Protein AF-A0AAE9D2A1-F1 (afdb_monomer)

Radius of gyration: 19.12 Å; Cα contacts (8 Å, |Δi|>4): 127; chains: 1; bounding box: 45×20×58 Å

Nearest PDB structures (foldseek):
  8ss4-assembly1_C  TM=5.314E-01  e=1.740E-01  Rattus norvegicus
  6egc-assembly1_A  TM=7.027E-01  e=6.838E+00  synthetic construct
  8r5s-assembly1_B  TM=4.468E-01  e=9.811E+00  unidentified
  7x8v-assembly5_E  TM=2.555E-01  e=3.978E+00  Oryza sativa Japonica Group

Organism: Caenorhabditis briggsae (NCBI:txid6238)

Secondary structure (DSSP, 8-state):
-HHHHHHHHHHHHHHHHHHHHHHHH-S-SEEEEETTEEEEE-SSSPPTTS-HHHHHHHHHHHHHHHHHHHHHHHHHHHHHHHHHH-S-HHHHHHHHHHHHHHHHHHHHHHHHHHHHHHHHHHHHTTT--EE---

Mean predicted aligned error: 8.21 Å

Structure (mmCIF, N/CA/C/O backbone):
data_AF-A0AAE9D2A1-F1
#
_entry.id   AF-A0AAE9D2A1-F1
#
loop_
_atom_site.group_PDB
_atom_site.id
_atom_site.type_symbol
_atom_site.label_atom_id
_atom_site.label_alt_id
_atom_site.label_comp_id
_atom_site.label_asym_id
_atom_site.label_entity_id
_atom_site.label_seq_id
_atom_site.pdbx_PDB_ins_code
_atom_site.Cartn_x
_atom_site.Cartn_y
_atom_site.Cartn_z
_atom_site.occupancy
_atom_site.B_iso_or_equiv
_atom_site.auth_seq_id
_atom_site.auth_comp_id
_atom_site.auth_asym_id
_atom_site.auth_atom_id
_atom_site.pdbx_PDB_model_num
ATOM 1 N N . MET A 1 1 ? -24.632 7.097 15.443 1.00 51.12 1 MET A N 1
ATOM 2 C CA . MET A 1 1 ? -24.011 7.791 14.283 1.00 51.12 1 MET A CA 1
ATOM 3 C C . MET A 1 1 ? -22.537 7.409 14.079 1.00 51.12 1 MET A C 1
ATOM 5 O O . MET A 1 1 ? -22.104 7.279 12.941 1.00 51.12 1 MET A O 1
ATOM 9 N N . THR A 1 2 ? -21.776 7.166 15.152 1.00 62.47 2 THR A N 1
ATOM 10 C CA . THR A 1 2 ? -20.327 6.874 15.133 1.00 62.47 2 THR A CA 1
ATOM 11 C C . THR A 1 2 ? -19.947 5.543 14.466 1.00 62.47 2 THR A C 1
ATOM 13 O O . THR A 1 2 ? -18.956 5.495 13.744 1.00 62.47 2 THR A O 1
ATOM 16 N N . HIS A 1 3 ? -20.775 4.498 14.591 1.00 70.12 3 HIS A N 1
ATOM 17 C CA . HIS A 1 3 ? -20.522 3.185 13.969 1.00 70.12 3 HIS A CA 1
ATOM 18 C C . HIS A 1 3 ? -20.449 3.230 12.434 1.00 70.12 3 HIS A C 1
ATOM 20 O O . HIS A 1 3 ? -19.609 2.558 11.844 1.00 70.12 3 HIS A O 1
ATOM 26 N N . ARG A 1 4 ? -21.257 4.079 11.777 1.00 80.56 4 ARG A N 1
ATOM 27 C CA . ARG A 1 4 ? -21.240 4.218 10.307 1.00 80.56 4 ARG A CA 1
ATOM 28 C C . ARG A 1 4 ? -19.911 4.783 9.798 1.00 80.56 4 ARG A C 1
ATOM 30 O O . ARG A 1 4 ? -19.440 4.373 8.746 1.00 80.56 4 ARG A O 1
ATOM 37 N N . LYS A 1 5 ? -19.286 5.690 10.560 1.00 83.69 5 LYS A N 1
ATOM 38 C CA . LYS A 1 5 ? -17.995 6.300 10.200 1.00 83.69 5 LYS A CA 1
ATOM 39 C C . LYS A 1 5 ? -16.846 5.295 10.303 1.00 83.69 5 LYS A C 1
ATOM 41 O O . LYS A 1 5 ? -16.016 5.231 9.406 1.00 83.69 5 LYS A O 1
ATOM 46 N N . VAL A 1 6 ? -16.824 4.485 11.364 1.00 84.19 6 VAL A N 1
ATOM 47 C CA . VAL A 1 6 ? -15.801 3.437 11.546 1.00 84.19 6 VAL A CA 1
ATOM 48 C C . VAL A 1 6 ? -15.966 2.319 10.512 1.00 84.19 6 VAL A C 1
ATOM 50 O O . VAL A 1 6 ? -14.976 1.796 10.002 1.00 84.19 6 VAL A O 1
ATOM 53 N N . TYR A 1 7 ? -17.208 1.992 10.149 1.00 86.25 7 TYR A N 1
ATOM 54 C CA . TYR A 1 7 ? -17.491 1.050 9.070 1.00 86.25 7 TYR A CA 1
ATOM 55 C C . TYR A 1 7 ? -17.021 1.580 7.706 1.00 86.25 7 TYR A C 1
ATOM 57 O O . TYR A 1 7 ? -16.303 0.882 6.997 1.00 86.25 7 TYR A O 1
ATOM 65 N N . GLY A 1 8 ? -17.324 2.844 7.382 1.00 89.06 8 GLY A N 1
ATOM 66 C CA . GLY A 1 8 ? -16.832 3.490 6.160 1.00 89.06 8 GLY A CA 1
ATOM 67 C C . GLY A 1 8 ? -15.302 3.531 6.074 1.00 89.06 8 GLY A C 1
ATOM 68 O O . GLY A 1 8 ? -14.739 3.253 5.020 1.00 89.06 8 GLY A O 1
ATOM 69 N N . LEU A 1 9 ? -14.619 3.789 7.194 1.00 90.38 9 LEU A N 1
ATOM 70 C CA . LEU A 1 9 ? -13.156 3.736 7.266 1.00 90.38 9 LEU A CA 1
ATOM 71 C C . LEU A 1 9 ? -12.611 2.322 6.998 1.00 90.38 9 LEU A C 1
ATOM 73 O O . LEU A 1 9 ? -11.589 2.181 6.337 1.00 90.38 9 LEU A O 1
ATOM 77 N N . GLY A 1 10 ? -13.315 1.280 7.447 1.00 90.88 10 GLY A N 1
ATOM 78 C CA . GLY A 1 10 ? -12.962 -0.108 7.141 1.00 90.88 10 GLY A CA 1
ATOM 79 C C . GLY A 1 10 ? -13.048 -0.441 5.664 1.00 90.88 10 GLY A C 1
ATOM 80 O O . GLY A 1 10 ? -12.118 -1.027 5.121 1.00 90.88 10 GLY A O 1
ATOM 81 N N . ILE A 1 11 ? -14.133 -0.022 5.006 1.00 93.25 11 ILE A N 1
ATOM 82 C CA . ILE A 1 11 ? -14.291 -0.194 3.555 1.00 93.25 11 ILE A CA 1
ATOM 83 C C . ILE A 1 11 ? -13.158 0.518 2.815 1.00 93.25 11 ILE A C 1
ATOM 85 O O . ILE A 1 11 ? -12.560 -0.063 1.914 1.00 93.25 11 ILE A O 1
ATOM 89 N N . LEU A 1 12 ? -12.823 1.747 3.219 1.00 93.06 12 LEU A N 1
ATOM 90 C CA . LEU A 1 12 ? -11.744 2.506 2.594 1.00 93.06 12 LEU A CA 1
ATOM 91 C C . LEU A 1 12 ? -10.389 1.796 2.741 1.00 93.06 12 LEU A C 1
ATOM 93 O O . LEU A 1 12 ? -9.656 1.682 1.765 1.00 93.06 12 LEU A O 1
ATOM 97 N N . ILE A 1 13 ? -10.077 1.278 3.935 1.00 93.06 13 ILE A N 1
ATOM 98 C CA . ILE A 1 13 ? -8.851 0.503 4.174 1.00 93.06 13 ILE A CA 1
ATOM 99 C C . ILE A 1 13 ? -8.854 -0.780 3.344 1.00 93.06 13 ILE A C 1
ATOM 101 O O . ILE A 1 13 ? -7.827 -1.112 2.762 1.00 93.06 13 ILE A O 1
ATOM 105 N N . ALA A 1 14 ? -9.982 -1.486 3.247 1.00 92.88 14 ALA A N 1
ATOM 106 C CA . ALA A 1 14 ? -10.087 -2.702 2.446 1.00 92.88 14 ALA A CA 1
ATOM 107 C C . ALA A 1 14 ? -9.838 -2.422 0.955 1.00 92.88 14 ALA A C 1
ATOM 109 O O . ALA A 1 14 ? -9.009 -3.090 0.343 1.00 92.88 14 ALA A O 1
ATOM 110 N N . LEU A 1 15 ? -10.484 -1.394 0.394 1.00 95.06 15 LEU A N 1
ATOM 111 C CA . LEU A 1 15 ? -10.281 -0.977 -0.996 1.00 95.06 15 LEU A CA 1
ATOM 112 C C . LEU A 1 15 ? -8.838 -0.535 -1.253 1.00 95.06 15 LEU A C 1
ATOM 114 O O . LEU A 1 15 ? -8.229 -0.984 -2.220 1.00 95.06 15 LEU A O 1
ATOM 118 N N . ALA A 1 16 ? -8.269 0.287 -0.367 1.00 93.50 16 ALA A N 1
ATOM 119 C CA . ALA A 1 16 ? -6.877 0.716 -0.465 1.00 93.50 16 ALA A CA 1
ATOM 120 C C . ALA A 1 16 ? -5.907 -0.469 -0.372 1.00 93.50 16 ALA A C 1
ATOM 122 O O . ALA A 1 16 ? -4.913 -0.511 -1.090 1.00 93.50 16 ALA A O 1
ATOM 123 N N . SER A 1 17 ? -6.215 -1.456 0.471 1.00 93.19 17 SER A N 1
ATOM 124 C CA . SER A 1 17 ? -5.402 -2.662 0.606 1.00 93.19 17 SER A CA 1
ATOM 125 C C . SER A 1 17 ? -5.433 -3.481 -0.674 1.00 93.19 17 SER A C 1
ATOM 127 O O . SER A 1 17 ? -4.375 -3.819 -1.188 1.00 93.19 17 SER A O 1
ATOM 129 N N . ILE A 1 18 ? -6.622 -3.750 -1.224 1.00 94.94 18 ILE A N 1
ATOM 130 C CA . ILE A 1 18 ? -6.772 -4.471 -2.496 1.00 94.94 18 ILE A CA 1
ATOM 131 C C . ILE A 1 18 ? -6.014 -3.740 -3.606 1.00 94.94 18 ILE A C 1
ATOM 133 O O . ILE A 1 18 ? -5.232 -4.369 -4.310 1.00 94.94 18 ILE A O 1
ATOM 137 N N . ALA A 1 19 ? -6.182 -2.421 -3.719 1.00 93.50 19 ALA A N 1
ATOM 138 C CA . ALA A 1 19 ? -5.467 -1.616 -4.702 1.00 93.50 19 ALA A CA 1
ATOM 139 C C . ALA A 1 19 ? -3.942 -1.694 -4.517 1.00 93.50 19 ALA A C 1
ATOM 141 O O . ALA A 1 19 ? -3.226 -1.846 -5.501 1.00 93.50 19 ALA A O 1
ATOM 142 N N . ASN A 1 20 ? -3.440 -1.659 -3.277 1.00 93.38 20 ASN A N 1
ATOM 143 C CA . ASN A 1 20 ? -2.010 -1.796 -3.004 1.00 93.38 20 ASN A CA 1
ATOM 144 C C . ASN A 1 20 ? -1.493 -3.207 -3.329 1.00 93.38 20 ASN A C 1
ATOM 146 O O . ASN A 1 20 ? -0.439 -3.338 -3.936 1.00 93.38 20 ASN A O 1
ATOM 150 N N . PHE A 1 21 ? -2.233 -4.264 -2.983 1.00 91.75 21 PHE A N 1
ATOM 151 C CA . PHE A 1 21 ? -1.867 -5.643 -3.327 1.00 91.75 21 PHE A CA 1
ATOM 152 C C . PHE A 1 21 ? -1.834 -5.855 -4.841 1.00 91.75 21 PHE A C 1
ATOM 154 O O . PHE A 1 21 ? -0.834 -6.338 -5.365 1.00 91.75 21 PHE A O 1
ATOM 161 N N . VAL A 1 22 ? -2.898 -5.462 -5.544 1.00 92.25 22 VAL A N 1
ATOM 162 C CA . VAL A 1 22 ? -2.962 -5.556 -7.007 1.00 92.25 22 VAL A CA 1
ATOM 163 C C . VAL A 1 22 ? -1.855 -4.717 -7.634 1.00 92.25 22 VAL A C 1
ATOM 165 O O . VAL A 1 22 ? -1.168 -5.208 -8.517 1.00 92.25 22 VAL A O 1
ATOM 168 N N . GLY A 1 23 ? -1.628 -3.498 -7.139 1.00 88.50 23 GLY A N 1
ATOM 169 C CA . GLY A 1 23 ? -0.562 -2.622 -7.612 1.00 88.50 23 GLY A CA 1
ATOM 170 C C . GLY A 1 23 ? 0.821 -3.247 -7.448 1.00 88.50 23 GLY A C 1
ATOM 171 O O . GLY A 1 23 ? 1.555 -3.344 -8.418 1.00 88.50 23 GLY A O 1
ATOM 172 N N . VAL A 1 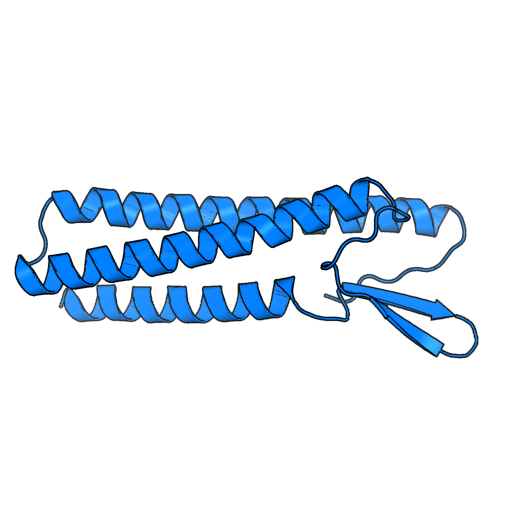24 ? 1.180 -3.726 -6.255 1.00 90.31 24 VAL A N 1
ATOM 173 C CA . VAL A 1 24 ? 2.517 -4.285 -5.978 1.00 90.31 24 VAL A CA 1
ATOM 174 C C . VAL A 1 24 ? 2.764 -5.593 -6.733 1.00 90.31 24 VAL A C 1
ATOM 176 O O . VAL A 1 24 ? 3.855 -5.792 -7.260 1.00 90.31 24 VAL A O 1
ATOM 179 N N . PHE A 1 25 ? 1.767 -6.476 -6.798 1.00 88.81 25 PHE A N 1
ATOM 180 C CA . PHE A 1 25 ? 1.912 -7.806 -7.397 1.00 88.81 25 PHE A CA 1
ATOM 181 C C . PHE A 1 25 ? 1.480 -7.874 -8.865 1.00 88.81 25 PHE A C 1
ATOM 183 O O . PHE A 1 25 ? 1.422 -8.967 -9.429 1.00 88.81 25 PHE A O 1
ATOM 190 N N . THR A 1 26 ? 1.184 -6.737 -9.505 1.00 87.94 26 THR A N 1
ATOM 191 C CA . THR A 1 26 ? 0.852 -6.741 -10.931 1.00 87.94 26 THR A CA 1
ATOM 192 C C . THR A 1 26 ? 2.071 -7.193 -11.751 1.00 87.94 26 THR A C 1
ATOM 194 O O . THR A 1 26 ? 3.184 -6.714 -11.518 1.00 87.94 26 THR A O 1
ATOM 197 N N . PRO A 1 27 ? 1.905 -8.107 -12.722 1.00 80.50 27 PRO A N 1
ATOM 198 C CA . PRO A 1 27 ? 3.025 -8.655 -13.488 1.00 80.50 27 PRO A CA 1
ATOM 199 C C . PRO A 1 27 ? 3.518 -7.734 -14.616 1.00 80.50 27 PRO A C 1
ATOM 201 O O . PRO A 1 27 ? 4.513 -8.052 -15.251 1.00 80.50 27 PRO A O 1
ATOM 204 N N . CYS A 1 28 ? 2.839 -6.616 -14.887 1.00 81.56 28 CYS A N 1
ATOM 205 C CA . CYS A 1 28 ? 3.158 -5.691 -15.982 1.00 81.56 28 CYS A CA 1
ATOM 206 C C . CYS A 1 28 ? 3.525 -4.290 -15.461 1.00 81.56 28 CYS A C 1
ATOM 208 O O . CYS A 1 28 ? 2.960 -3.299 -15.909 1.00 81.56 28 CYS A O 1
ATOM 210 N N . TRP A 1 29 ? 4.461 -4.191 -14.512 1.00 79.88 29 TRP A N 1
ATOM 211 C CA . TRP A 1 29 ? 5.052 -2.890 -14.144 1.00 79.88 29 TRP A CA 1
ATOM 212 C C . TRP A 1 29 ? 5.935 -2.330 -15.257 1.00 79.88 29 TRP A C 1
ATOM 214 O O . TRP A 1 29 ? 6.034 -1.121 -15.458 1.00 79.88 29 TRP A O 1
ATOM 224 N N . LEU A 1 30 ? 6.609 -3.242 -15.946 1.00 75.75 30 LEU A N 1
ATOM 225 C CA . LEU A 1 30 ? 7.596 -2.980 -16.971 1.00 75.75 30 LEU A CA 1
ATOM 226 C C . LEU A 1 30 ? 7.108 -3.648 -18.244 1.00 75.75 30 LEU A C 1
ATOM 228 O O . LEU A 1 30 ? 6.843 -4.849 -18.232 1.00 75.75 30 LEU A O 1
ATOM 232 N N . SER A 1 31 ? 6.983 -2.877 -19.319 1.00 71.75 31 SER A N 1
ATOM 233 C CA . SER A 1 31 ? 6.645 -3.404 -20.638 1.00 71.75 31 SER A CA 1
ATOM 234 C C . SER A 1 31 ? 7.738 -3.019 -21.623 1.00 71.75 31 SER A C 1
ATOM 236 O O . SER A 1 31 ? 8.019 -1.835 -21.802 1.00 71.75 31 SER A O 1
ATOM 238 N N . GLY A 1 32 ? 8.366 -4.025 -22.226 1.00 65.06 32 GLY A N 1
ATOM 239 C CA . GLY A 1 32 ? 9.331 -3.850 -23.306 1.00 65.06 32 GLY A CA 1
ATOM 240 C C . GLY A 1 32 ? 8.806 -4.474 -24.593 1.00 65.06 32 GLY A C 1
ATOM 241 O O . GLY A 1 32 ? 8.210 -5.555 -24.572 1.00 65.06 32 GLY A O 1
ATOM 242 N N . THR A 1 33 ? 9.033 -3.804 -25.719 1.00 58.00 33 THR A N 1
ATOM 243 C CA . THR A 1 33 ? 8.801 -4.373 -27.048 1.00 58.00 33 THR A CA 1
ATOM 244 C C . THR A 1 33 ? 10.126 -4.858 -27.615 1.00 58.00 33 THR A C 1
ATOM 246 O O . THR A 1 33 ? 10.947 -4.058 -28.055 1.00 58.00 33 THR A O 1
ATOM 249 N N . THR A 1 34 ? 10.333 -6.173 -27.636 1.00 55.47 34 THR A N 1
ATOM 250 C CA . THR A 1 34 ? 11.368 -6.779 -28.487 1.00 55.47 34 THR A CA 1
ATOM 251 C C . THR A 1 34 ? 10.683 -7.252 -29.769 1.00 55.47 34 THR A C 1
ATOM 253 O O . THR A 1 34 ? 9.514 -7.626 -29.709 1.00 55.47 34 THR A O 1
ATOM 256 N N . GLU A 1 35 ? 11.373 -7.257 -30.918 1.00 51.12 35 GLU A N 1
ATOM 257 C CA . GLU A 1 35 ? 10.813 -7.390 -32.285 1.00 51.12 35 GLU A CA 1
ATOM 258 C C . GLU A 1 35 ? 9.778 -8.515 -32.537 1.00 51.12 35 GLU A C 1
ATOM 260 O O . GLU A 1 35 ? 9.153 -8.531 -33.598 1.00 51.12 35 GLU A O 1
ATOM 265 N N . ARG A 1 36 ? 9.560 -9.462 -31.609 1.00 43.50 36 ARG A N 1
ATOM 266 C CA . ARG A 1 36 ? 8.522 -10.505 -31.718 1.00 43.50 36 ARG A CA 1
ATOM 267 C C . ARG A 1 36 ? 7.730 -10.839 -30.441 1.00 43.50 36 ARG A C 1
ATOM 269 O O . ARG A 1 36 ? 6.842 -11.681 -30.538 1.00 43.50 36 ARG A O 1
ATOM 276 N N . LEU A 1 37 ? 7.987 -10.215 -29.284 1.00 52.69 37 LEU A N 1
ATOM 277 C CA . LEU A 1 37 ? 7.235 -10.465 -28.039 1.00 52.69 37 LEU A CA 1
ATOM 278 C C . LEU A 1 37 ? 7.164 -9.219 -27.140 1.00 52.69 37 LEU A C 1
ATOM 280 O O . LEU A 1 37 ? 8.162 -8.531 -26.929 1.00 52.69 37 LEU A O 1
ATOM 284 N N . GLN A 1 38 ? 5.974 -8.976 -26.582 1.00 60.81 38 GLN A N 1
ATOM 285 C CA . GLN A 1 38 ? 5.760 -8.025 -25.494 1.00 60.81 38 GLN A CA 1
ATOM 286 C C . GLN A 1 38 ? 6.108 -8.722 -24.178 1.00 60.81 38 GLN A C 1
ATOM 288 O O . GLN A 1 38 ? 5.378 -9.607 -23.726 1.00 60.81 38 GLN A O 1
ATOM 293 N N . GLU A 1 39 ? 7.239 -8.352 -23.585 1.00 71.06 39 GLU A N 1
ATOM 294 C CA . GLU A 1 39 ? 7.660 -8.891 -22.295 1.00 71.06 39 GLU A CA 1
ATOM 295 C C . GLU A 1 39 ? 7.136 -7.980 -21.181 1.00 71.06 39 GLU A C 1
ATOM 297 O O . GLU A 1 39 ? 7.470 -6.795 -21.116 1.00 71.06 39 GLU A O 1
ATOM 302 N N . CYS A 1 40 ? 6.272 -8.541 -20.329 1.00 75.62 40 CYS A N 1
ATOM 303 C CA . CYS A 1 40 ? 5.832 -7.913 -19.089 1.00 75.62 40 CYS A CA 1
ATOM 304 C C . CYS A 1 40 ? 6.673 -8.438 -17.926 1.00 75.62 40 CYS A C 1
ATOM 306 O O . CYS A 1 40 ? 6.743 -9.652 -17.719 1.00 75.62 40 CYS A O 1
ATOM 308 N N . ALA A 1 41 ? 7.239 -7.528 -17.137 1.00 78.06 41 ALA A N 1
ATOM 309 C CA . ALA A 1 41 ? 7.878 -7.866 -15.874 1.00 78.06 41 ALA A CA 1
ATOM 310 C C . ALA A 1 41 ? 7.223 -7.126 -14.701 1.00 78.06 41 ALA A C 1
ATOM 312 O O . ALA A 1 41 ? 6.900 -5.933 -14.769 1.00 78.06 41 ALA A O 1
ATOM 313 N N . GLY A 1 42 ? 7.007 -7.865 -13.612 1.00 80.62 42 GLY A N 1
ATOM 314 C CA . GLY A 1 42 ? 6.544 -7.320 -12.343 1.00 80.62 42 GLY A CA 1
ATOM 315 C C . GLY A 1 42 ? 7.699 -6.677 -11.583 1.00 80.62 42 GLY A C 1
ATOM 316 O O . GLY A 1 42 ? 8.862 -6.986 -11.821 1.00 80.62 42 GLY A O 1
ATOM 317 N N . ILE A 1 43 ? 7.383 -5.798 -10.633 1.00 80.81 43 ILE A N 1
ATOM 318 C CA . ILE A 1 43 ? 8.404 -5.155 -9.793 1.00 80.81 43 ILE A CA 1
ATOM 319 C C . ILE A 1 43 ? 8.924 -6.080 -8.674 1.00 80.81 43 ILE A C 1
ATOM 321 O O . ILE A 1 43 ? 9.995 -5.854 -8.114 1.00 80.81 43 ILE A O 1
ATOM 325 N N . VAL A 1 44 ? 8.173 -7.133 -8.335 1.00 73.62 44 VAL A N 1
ATOM 326 C CA . VAL A 1 44 ? 8.517 -8.169 -7.347 1.00 73.62 44 VAL A CA 1
ATOM 327 C C . VAL A 1 44 ? 8.264 -9.544 -7.990 1.00 73.62 44 VAL A C 1
ATOM 329 O O . VAL A 1 44 ? 7.193 -9.719 -8.575 1.00 73.62 44 VAL A O 1
ATOM 332 N N . PRO A 1 45 ? 9.166 -10.541 -7.852 1.00 63.72 45 PRO A N 1
ATOM 333 C CA . PRO A 1 45 ? 10.428 -10.528 -7.105 1.00 63.72 45 PRO A CA 1
ATOM 334 C C . PRO A 1 45 ? 11.588 -9.886 -7.878 1.00 63.72 45 PRO A C 1
ATOM 336 O O . PRO A 1 45 ? 11.738 -10.096 -9.074 1.00 63.72 45 PRO A O 1
ATOM 339 N N . TYR A 1 46 ? 12.433 -9.144 -7.160 1.00 63.78 46 TYR A N 1
ATOM 340 C CA . TYR A 1 46 ? 13.665 -8.566 -7.697 1.00 63.78 46 TYR A CA 1
ATOM 341 C C . TYR A 1 46 ? 14.759 -9.631 -7.860 1.00 63.78 46 TYR A C 1
ATOM 343 O O . TYR A 1 46 ? 15.051 -10.367 -6.909 1.00 63.78 46 TYR A O 1
ATOM 351 N N . TYR A 1 47 ? 15.422 -9.655 -9.017 1.00 69.94 47 TYR A N 1
ATOM 352 C CA . TYR A 1 47 ? 16.604 -10.484 -9.257 1.00 69.94 47 TYR A CA 1
ATOM 353 C C . TYR A 1 47 ? 17.892 -9.670 -9.081 1.00 69.94 47 TYR A C 1
ATOM 355 O O . TYR A 1 47 ? 18.008 -8.541 -9.545 1.00 69.94 47 TYR A O 1
ATOM 363 N N . SER A 1 48 ? 18.913 -10.249 -8.442 1.00 64.50 48 SER A N 1
ATOM 364 C CA . SER A 1 48 ? 20.186 -9.567 -8.134 1.00 64.50 48 SER A CA 1
ATOM 365 C C . SER A 1 48 ? 20.973 -9.076 -9.357 1.00 64.50 48 SER A C 1
ATOM 367 O O . SER A 1 48 ? 21.897 -8.280 -9.204 1.00 64.50 48 SER A O 1
ATOM 369 N N . THR A 1 49 ? 20.609 -9.531 -10.556 1.00 68.69 49 THR A N 1
ATOM 370 C CA . THR A 1 49 ? 21.179 -9.123 -11.846 1.00 68.69 49 THR A CA 1
ATOM 371 C C . THR A 1 49 ? 20.599 -7.814 -12.391 1.00 68.69 49 THR A C 1
ATOM 373 O O . THR A 1 49 ? 21.113 -7.283 -13.375 1.00 68.69 49 THR A O 1
ATOM 376 N N . GLU A 1 50 ? 19.530 -7.292 -11.789 1.00 70.31 50 GLU A N 1
ATOM 377 C CA . GLU A 1 50 ? 18.863 -6.064 -12.219 1.00 70.31 50 GLU A CA 1
ATOM 378 C C . GLU A 1 50 ? 19.558 -4.788 -11.709 1.00 70.31 50 GLU A C 1
ATOM 380 O O . GLU A 1 50 ? 20.528 -4.805 -10.948 1.00 70.31 50 GLU A O 1
ATOM 385 N N . LYS A 1 51 ? 19.086 -3.628 -12.178 1.00 80.88 51 LYS A N 1
ATOM 386 C CA . LYS A 1 51 ? 19.660 -2.328 -11.817 1.00 80.88 51 LYS A CA 1
ATOM 387 C C . LYS A 1 51 ? 19.280 -1.943 -10.384 1.00 80.88 51 LYS A C 1
ATOM 389 O O . LYS A 1 51 ? 18.137 -2.096 -9.968 1.00 80.88 51 LYS A O 1
ATOM 394 N N . ALA A 1 52 ? 20.206 -1.301 -9.671 1.00 84.69 52 ALA A N 1
ATOM 395 C CA . ALA A 1 52 ? 19.999 -0.892 -8.279 1.00 84.69 52 ALA A CA 1
ATOM 396 C C . ALA A 1 52 ? 18.758 0.000 -8.054 1.00 84.69 52 ALA A C 1
ATOM 398 O O . ALA A 1 52 ? 18.120 -0.089 -7.011 1.00 84.69 52 ALA A O 1
ATOM 399 N N . TRP A 1 53 ? 18.384 0.846 -9.020 1.00 81.81 53 TRP A N 1
ATOM 400 C CA . TRP A 1 53 ? 17.192 1.696 -8.903 1.00 81.81 53 TRP A CA 1
ATOM 401 C C . TRP A 1 53 ? 15.881 0.897 -8.980 1.00 81.81 53 TRP A C 1
ATOM 403 O O . TRP A 1 53 ? 14.944 1.231 -8.258 1.00 81.81 53 TRP A O 1
ATOM 413 N N . LEU A 1 54 ? 15.833 -0.190 -9.765 1.00 83.88 54 LEU A N 1
ATOM 414 C CA . LEU A 1 54 ? 14.709 -1.135 -9.763 1.00 83.88 54 LEU A CA 1
ATOM 415 C C . LEU A 1 54 ? 14.601 -1.838 -8.409 1.00 83.88 54 LEU A C 1
ATOM 417 O O . LEU A 1 54 ? 13.502 -1.952 -7.870 1.00 83.88 54 LEU A O 1
ATOM 421 N N . ALA A 1 55 ? 15.741 -2.215 -7.819 1.00 86.44 55 ALA A N 1
ATOM 422 C CA . ALA A 1 55 ? 15.794 -2.817 -6.487 1.00 86.44 55 ALA A CA 1
ATOM 423 C C . ALA A 1 55 ? 15.166 -1.902 -5.431 1.00 86.44 55 ALA A C 1
ATOM 425 O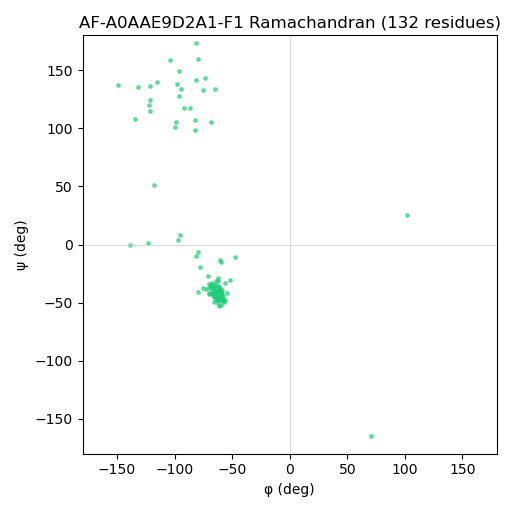 O . ALA A 1 55 ? 14.308 -2.323 -4.660 1.00 86.44 55 ALA A O 1
ATOM 426 N N . ILE A 1 56 ? 15.562 -0.625 -5.427 1.00 89.00 56 ILE A N 1
ATOM 427 C CA . ILE A 1 56 ? 15.063 0.365 -4.469 1.00 89.00 56 ILE A CA 1
ATOM 428 C C . ILE A 1 56 ? 13.555 0.568 -4.648 1.00 89.00 56 ILE A C 1
ATOM 430 O O . ILE A 1 56 ? 12.822 0.544 -3.660 1.00 89.00 56 ILE A O 1
ATOM 434 N N . SER A 1 57 ? 13.073 0.719 -5.886 1.00 89.50 57 SER A N 1
ATOM 435 C CA . SER A 1 57 ? 11.635 0.844 -6.152 1.00 89.50 57 SER A CA 1
ATOM 436 C C . SER A 1 57 ? 10.858 -0.408 -5.728 1.00 89.50 57 SER A C 1
ATOM 438 O O . SER A 1 57 ? 9.807 -0.284 -5.101 1.00 89.50 57 SER A O 1
ATOM 440 N N . SER A 1 58 ? 11.397 -1.604 -5.983 1.00 88.81 58 SER A N 1
ATOM 441 C CA . SER A 1 58 ? 10.824 -2.881 -5.543 1.00 88.81 58 SER A CA 1
ATOM 442 C C . SER A 1 58 ? 10.720 -2.967 -4.020 1.00 88.81 58 SER A C 1
ATOM 444 O O . SER A 1 58 ? 9.660 -3.287 -3.483 1.00 88.81 58 SER A O 1
ATOM 446 N N . TRP A 1 59 ? 11.779 -2.593 -3.296 1.00 90.88 59 TRP A N 1
ATOM 447 C CA . TRP A 1 59 ? 11.778 -2.592 -1.832 1.00 90.88 59 TRP A CA 1
ATOM 448 C C . TRP A 1 59 ? 10.779 -1.593 -1.255 1.00 90.88 59 TRP A C 1
ATOM 450 O O . TRP A 1 59 ? 10.053 -1.933 -0.322 1.00 90.88 59 TRP A O 1
ATOM 460 N N . LEU A 1 60 ? 10.702 -0.382 -1.818 1.00 91.75 60 LEU A N 1
ATOM 461 C CA . LEU A 1 60 ? 9.728 0.625 -1.394 1.00 91.75 60 LEU A CA 1
ATOM 462 C C . LEU A 1 60 ? 8.294 0.107 -1.551 1.00 91.75 60 LEU A C 1
ATOM 464 O O . LEU A 1 60 ? 7.520 0.199 -0.599 1.00 91.75 60 LEU A O 1
ATOM 468 N N . MET A 1 61 ? 7.971 -0.493 -2.701 1.00 91.25 61 MET A N 1
ATOM 469 C CA . MET A 1 61 ? 6.661 -1.096 -2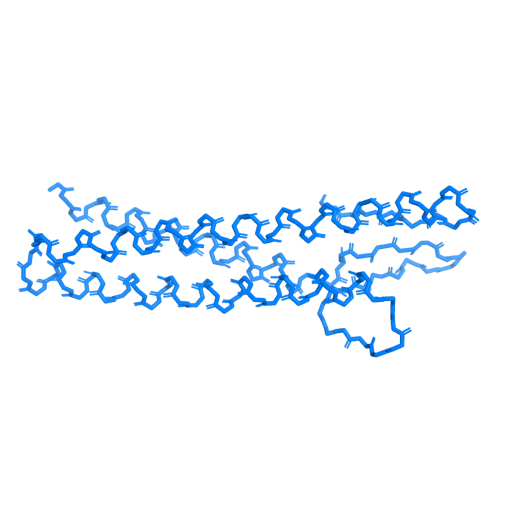.973 1.00 91.25 61 MET A CA 1
ATOM 470 C C . MET A 1 61 ? 6.382 -2.313 -2.081 1.00 91.25 61 MET A C 1
ATOM 472 O O . MET A 1 61 ? 5.272 -2.481 -1.590 1.00 91.25 61 MET A O 1
ATOM 476 N N . PHE A 1 62 ? 7.379 -3.146 -1.784 1.00 91.31 62 PHE A N 1
ATOM 477 C CA . PHE A 1 62 ? 7.189 -4.283 -0.883 1.00 91.31 62 PHE A CA 1
ATOM 478 C C . PHE A 1 62 ? 6.927 -3.840 0.566 1.00 91.31 62 PHE A C 1
ATOM 480 O O . PHE A 1 62 ? 6.067 -4.395 1.254 1.00 91.31 62 PHE A O 1
ATOM 487 N N . ILE A 1 63 ? 7.607 -2.789 1.034 1.00 93.00 63 ILE A N 1
ATOM 488 C CA . ILE A 1 63 ? 7.385 -2.227 2.372 1.00 93.00 63 ILE A CA 1
ATOM 489 C C . ILE A 1 63 ? 5.965 -1.642 2.502 1.00 93.00 63 ILE A C 1
ATOM 491 O O . ILE A 1 63 ? 5.370 -1.738 3.582 1.00 93.00 63 ILE A O 1
ATOM 495 N N . THR A 1 64 ? 5.363 -1.109 1.428 1.00 94.19 64 THR A N 1
ATOM 496 C CA . THR A 1 64 ? 3.966 -0.639 1.495 1.00 94.19 64 THR A CA 1
ATOM 497 C C . THR A 1 64 ? 2.990 -1.772 1.804 1.00 94.19 64 THR A C 1
ATOM 499 O O . THR A 1 64 ? 2.003 -1.543 2.508 1.00 94.19 64 THR A O 1
ATOM 502 N N . VAL A 1 65 ? 3.268 -3.008 1.368 1.00 93.81 65 VAL A N 1
ATOM 503 C CA . VAL A 1 65 ? 2.466 -4.193 1.722 1.00 93.81 65 VAL A CA 1
ATOM 504 C C . VAL A 1 65 ? 2.525 -4.450 3.228 1.00 93.81 65 VAL A C 1
ATOM 506 O O . VAL A 1 65 ? 1.484 -4.625 3.864 1.00 93.81 65 VAL A O 1
ATOM 509 N N . ALA A 1 66 ? 3.716 -4.395 3.830 1.00 94.19 66 ALA A N 1
ATOM 510 C CA . ALA A 1 66 ? 3.883 -4.572 5.273 1.00 94.19 66 ALA A CA 1
ATOM 511 C C . ALA A 1 66 ? 3.139 -3.490 6.080 1.00 94.19 66 ALA A C 1
ATOM 513 O O . ALA A 1 66 ? 2.441 -3.789 7.058 1.00 94.19 66 ALA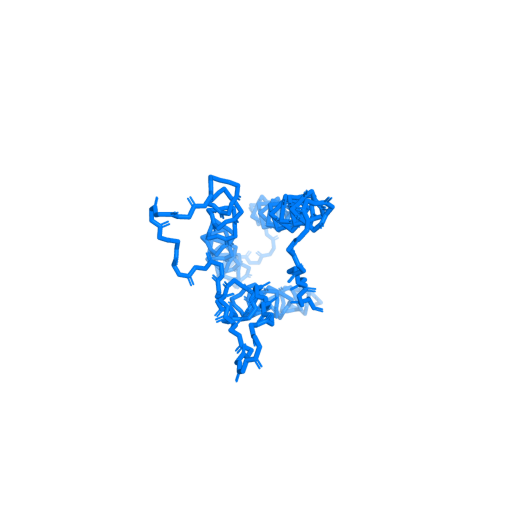 A O 1
ATOM 514 N N . PHE A 1 67 ? 3.216 -2.231 5.642 1.00 94.38 67 PHE A N 1
ATOM 515 C CA . PHE A 1 67 ? 2.459 -1.141 6.257 1.00 94.38 67 PHE A CA 1
ATOM 516 C C . PHE A 1 67 ? 0.947 -1.291 6.070 1.00 94.38 67 PHE A C 1
ATOM 518 O O . PHE A 1 67 ? 0.191 -1.033 7.007 1.00 94.38 67 PHE A O 1
ATOM 525 N N . THR A 1 68 ? 0.498 -1.778 4.914 1.00 94.00 68 THR A N 1
ATOM 526 C CA . THR A 1 68 ? -0.919 -2.063 4.645 1.00 94.00 68 THR A CA 1
ATOM 527 C C . THR A 1 68 ? -1.456 -3.122 5.608 1.00 94.00 68 THR A C 1
ATOM 529 O O . THR A 1 68 ? -2.486 -2.908 6.247 1.00 94.00 68 THR A O 1
ATOM 532 N N . LEU A 1 69 ? -0.724 -4.223 5.806 1.00 94.06 69 LEU A N 1
ATOM 533 C CA . LEU A 1 69 ? -1.077 -5.251 6.793 1.00 94.06 69 LEU A CA 1
ATOM 534 C C . LEU A 1 69 ? -1.128 -4.680 8.215 1.00 94.06 69 LEU A C 1
ATOM 536 O O . LEU A 1 69 ? -2.057 -4.968 8.972 1.00 94.06 69 LEU A O 1
ATOM 540 N N . THR A 1 70 ? -0.176 -3.811 8.560 1.00 94.12 70 THR A N 1
ATOM 541 C CA . THR A 1 70 ? -0.152 -3.124 9.858 1.00 94.12 70 THR A CA 1
ATOM 542 C C . THR A 1 70 ? -1.379 -2.222 10.043 1.00 94.12 70 THR A C 1
ATOM 544 O O . THR A 1 70 ? -1.983 -2.219 11.118 1.00 94.12 70 THR A O 1
ATOM 547 N N . ALA A 1 71 ? -1.803 -1.495 9.002 1.00 92.50 71 ALA A N 1
ATOM 548 C CA . ALA A 1 71 ? -3.006 -0.662 9.028 1.00 92.50 71 ALA A CA 1
ATOM 549 C C . ALA A 1 71 ? -4.287 -1.495 9.208 1.00 92.50 71 ALA A C 1
ATOM 551 O O . ALA A 1 71 ? -5.151 -1.116 10.002 1.00 92.50 71 ALA A O 1
ATOM 552 N N . ILE A 1 72 ? -4.388 -2.648 8.534 1.00 93.88 72 ILE A N 1
ATOM 553 C CA . ILE A 1 72 ? -5.495 -3.602 8.709 1.00 93.88 72 ILE A CA 1
ATOM 554 C C . ILE A 1 72 ? -5.540 -4.102 10.160 1.00 93.88 72 ILE A C 1
ATOM 556 O O . ILE A 1 72 ? -6.598 -4.090 10.793 1.00 93.88 72 ILE A O 1
ATOM 560 N N . PHE A 1 73 ? -4.394 -4.488 10.725 1.00 93.50 73 PHE A N 1
ATOM 561 C CA . PHE A 1 73 ? -4.321 -4.971 12.106 1.00 93.50 73 PHE A CA 1
ATOM 562 C C . PHE A 1 73 ? -4.722 -3.885 13.114 1.00 93.50 73 PHE A C 1
ATOM 564 O O . PHE A 1 73 ? -5.538 -4.118 14.010 1.00 93.50 73 PHE A O 1
ATOM 571 N N . ALA A 1 74 ? -4.210 -2.664 12.929 1.00 91.12 74 A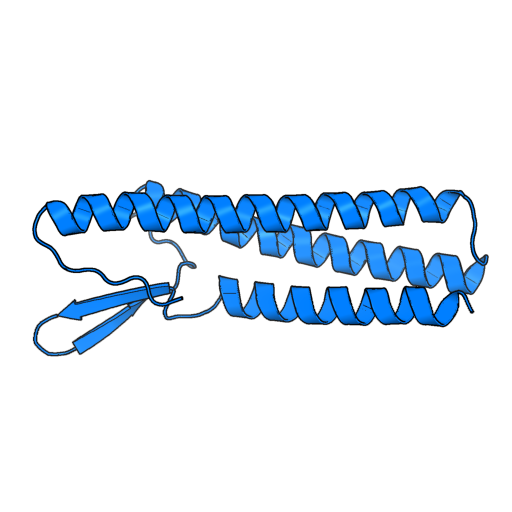LA A N 1
ATOM 572 C CA . ALA A 1 74 ? -4.581 -1.507 13.736 1.00 91.12 74 ALA A CA 1
ATOM 573 C C . ALA A 1 74 ? -6.087 -1.206 13.645 1.00 91.12 74 ALA A C 1
ATOM 575 O O . ALA A 1 74 ? -6.712 -0.884 14.657 1.00 91.12 74 ALA A O 1
ATOM 576 N N . TYR A 1 75 ? -6.692 -1.361 12.463 1.00 91.38 75 TYR A N 1
ATOM 577 C CA . TYR A 1 75 ? -8.130 -1.193 12.276 1.00 91.38 75 TYR A CA 1
ATOM 578 C C . TYR A 1 75 ? -8.954 -2.205 13.081 1.00 91.38 75 TYR A C 1
ATOM 580 O O . TYR A 1 75 ? -9.899 -1.806 13.766 1.00 91.38 75 TYR A O 1
ATOM 588 N N . PHE A 1 76 ? -8.583 -3.490 13.071 1.00 90.44 76 PHE A N 1
ATOM 589 C CA . PHE A 1 76 ? -9.274 -4.504 13.875 1.00 90.44 76 PHE A CA 1
ATOM 590 C C . PHE A 1 76 ? -9.180 -4.216 15.378 1.00 90.44 76 PHE A C 1
ATOM 592 O O . PHE A 1 76 ? -10.180 -4.339 16.087 1.00 90.44 76 PHE A O 1
ATOM 599 N N . ILE A 1 77 ? -8.023 -3.748 15.860 1.00 90.00 77 ILE A N 1
ATOM 600 C CA . ILE A 1 77 ? -7.854 -3.324 17.260 1.00 90.00 77 ILE A CA 1
ATOM 601 C C . ILE A 1 77 ? -8.801 -2.164 17.596 1.00 90.00 77 ILE A C 1
ATOM 603 O O . ILE A 1 77 ? -9.440 -2.169 18.651 1.00 90.00 77 ILE A O 1
ATOM 607 N N . VAL A 1 78 ? -8.913 -1.170 16.709 1.00 88.31 78 VAL A N 1
ATOM 608 C CA . VAL A 1 78 ? -9.836 -0.039 16.887 1.00 88.31 78 VAL A CA 1
ATOM 609 C C . VAL A 1 78 ? -11.280 -0.512 16.918 1.00 88.31 78 VAL A C 1
ATOM 611 O O . VAL A 1 78 ? -12.017 -0.114 17.817 1.00 88.31 78 VAL A O 1
ATOM 614 N N . GLN A 1 79 ? -11.681 -1.373 15.984 1.00 87.06 79 GLN A N 1
ATOM 615 C CA . GLN A 1 79 ? -13.034 -1.918 15.942 1.00 87.06 79 GLN A CA 1
ATOM 616 C C . GLN A 1 79 ? -13.381 -2.677 17.224 1.00 87.06 79 GLN A C 1
ATOM 618 O O . GLN A 1 79 ? -14.407 -2.393 17.839 1.00 87.06 79 GLN A O 1
ATOM 623 N N . ALA A 1 80 ? -12.498 -3.567 17.686 1.00 86.31 80 ALA A N 1
ATOM 624 C CA . ALA A 1 80 ? -12.697 -4.306 18.930 1.00 86.31 80 ALA A CA 1
ATOM 625 C C . ALA A 1 80 ? -12.845 -3.368 20.142 1.00 86.31 80 ALA A C 1
ATOM 627 O O . ALA A 1 80 ? -13.755 -3.537 20.954 1.00 86.31 80 ALA A O 1
ATOM 628 N N . ARG A 1 81 ? -12.004 -2.327 20.241 1.00 84.38 81 ARG A N 1
ATOM 629 C CA . ARG A 1 81 ? -12.082 -1.332 21.326 1.00 84.38 81 ARG A CA 1
ATOM 630 C C . ARG A 1 81 ? -13.363 -0.504 21.277 1.00 84.38 81 ARG A C 1
ATOM 632 O O . ARG A 1 81 ? -13.959 -0.260 22.323 1.00 84.38 81 ARG A O 1
ATOM 639 N N . VAL A 1 82 ? -13.790 -0.089 20.085 1.00 85.00 82 VAL A N 1
ATOM 640 C CA . VAL A 1 82 ? -15.018 0.696 19.899 1.00 85.00 82 VAL A CA 1
ATOM 641 C C . VAL A 1 82 ? -16.260 -0.136 20.225 1.00 85.00 82 VAL A C 1
ATOM 643 O O . VAL A 1 82 ? -17.201 0.403 20.802 1.00 85.00 82 VAL A O 1
ATOM 646 N N . LEU A 1 83 ? -16.263 -1.433 19.902 1.00 82.25 83 LEU A N 1
ATOM 647 C CA . LEU A 1 83 ? -17.357 -2.346 20.247 1.00 82.25 83 LEU A CA 1
ATOM 648 C C . LEU A 1 83 ? -17.421 -2.636 21.751 1.00 82.25 83 LEU A C 1
ATOM 650 O O . LEU A 1 83 ? -18.509 -2.643 22.314 1.00 82.25 83 LEU A O 1
ATOM 654 N N . HIS A 1 84 ? -16.272 -2.849 22.400 1.00 81.19 84 HIS A N 1
ATOM 655 C CA . HIS A 1 84 ? -16.220 -3.232 23.813 1.00 81.19 84 HIS A CA 1
ATOM 656 C C . HIS A 1 84 ? -16.409 -2.052 24.782 1.00 81.19 84 HIS A C 1
ATOM 658 O O . HIS A 1 84 ? -17.084 -2.187 25.798 1.00 81.19 84 HIS A O 1
ATOM 664 N N . SER A 1 85 ? -15.806 -0.893 24.500 1.00 76.62 85 SER A N 1
ATOM 665 C CA . SER A 1 85 ? -15.733 0.233 25.450 1.00 76.62 85 SER A CA 1
ATOM 666 C C . SER A 1 85 ? -16.331 1.538 24.918 1.00 76.62 85 SER A C 1
ATOM 668 O O . SER A 1 85 ? -16.307 2.556 25.610 1.00 76.62 85 SER A O 1
ATOM 670 N N . GLY A 1 86 ? -16.873 1.537 23.698 1.00 76.19 86 GLY A N 1
ATOM 671 C CA . GLY A 1 86 ? -17.323 2.753 23.030 1.00 76.19 86 GLY A CA 1
ATOM 672 C C . GLY A 1 86 ? -16.162 3.653 22.586 1.00 76.19 86 GLY A C 1
ATOM 673 O O . GLY A 1 86 ? -15.002 3.250 22.497 1.00 76.19 86 GLY A O 1
ATOM 674 N N . PHE A 1 87 ? -16.472 4.908 22.256 1.00 72.81 87 PHE A N 1
ATOM 675 C CA . PHE A 1 87 ? -15.476 5.869 21.776 1.00 72.81 87 PHE A CA 1
ATOM 676 C C . PHE A 1 87 ? -14.720 6.507 22.954 1.00 72.81 87 PHE A C 1
ATOM 678 O O . PHE A 1 87 ? -15.201 7.450 23.574 1.00 72.81 87 PHE A O 1
ATOM 685 N N . CYS A 1 88 ? -13.522 6.008 23.260 1.00 72.00 88 CYS A N 1
ATOM 686 C CA . CYS A 1 88 ? -12.658 6.566 24.312 1.00 72.00 88 CYS A CA 1
ATOM 687 C C . CYS A 1 88 ? -11.497 7.395 23.726 1.00 72.00 88 CYS A C 1
ATOM 689 O O . CYS A 1 88 ? -11.050 7.136 22.606 1.00 72.00 88 CYS A O 1
ATOM 691 N N . CYS A 1 89 ? -10.902 8.307 24.513 1.00 72.12 89 CYS A N 1
ATOM 692 C CA . CYS A 1 89 ? -9.691 9.063 24.129 1.00 72.12 89 CYS A CA 1
ATOM 693 C C . CYS A 1 89 ? -8.535 8.166 23.644 1.00 72.12 89 CYS A C 1
ATOM 695 O O . CYS A 1 89 ? -7.770 8.560 22.764 1.00 72.12 89 CYS A O 1
ATOM 697 N N . GLY A 1 90 ? -8.435 6.936 24.162 1.00 71.44 90 GLY A N 1
ATOM 698 C CA . GLY A 1 90 ? -7.446 5.951 23.721 1.00 71.44 90 GLY A CA 1
ATOM 699 C C . GLY A 1 90 ? -7.590 5.523 22.255 1.00 71.44 90 GLY A C 1
ATOM 700 O O . GLY A 1 90 ? -6.584 5.218 21.619 1.00 71.44 90 GLY A O 1
ATOM 701 N N . CYS A 1 91 ? -8.799 5.557 21.682 1.00 77.00 91 CYS A N 1
ATOM 702 C CA . CYS A 1 91 ? -9.028 5.209 20.275 1.00 77.00 91 CYS A CA 1
ATOM 703 C C . CYS A 1 91 ? -8.456 6.267 19.319 1.00 77.00 91 CYS A C 1
ATOM 705 O O . CYS A 1 91 ? -8.039 5.935 18.212 1.00 77.00 91 CYS A O 1
ATOM 707 N N . ARG A 1 92 ? -8.353 7.532 19.755 1.00 83.19 92 ARG A N 1
ATOM 708 C CA . ARG A 1 92 ? -7.821 8.633 18.934 1.00 83.19 92 ARG A CA 1
ATOM 709 C C . ARG A 1 92 ? -6.376 8.388 18.499 1.00 83.19 92 ARG A C 1
ATOM 711 O O . ARG A 1 92 ? -6.038 8.668 17.355 1.00 83.19 92 ARG A O 1
ATOM 718 N N . LYS A 1 93 ? -5.546 7.825 19.384 1.00 87.00 93 LYS A N 1
ATOM 719 C CA . LYS A 1 93 ? -4.141 7.499 19.081 1.00 87.00 93 LYS A CA 1
ATOM 720 C C . LYS A 1 93 ? -4.029 6.481 17.944 1.00 87.00 93 LYS A C 1
ATOM 722 O O . LYS A 1 93 ? -3.190 6.639 17.068 1.00 87.00 93 LYS A O 1
ATOM 727 N N . TRP A 1 94 ? -4.916 5.490 17.923 1.00 87.50 94 TRP A N 1
ATOM 728 C CA . TRP A 1 94 ? -4.948 4.480 16.868 1.00 87.50 94 TRP A CA 1
ATOM 729 C C . TRP A 1 94 ? -5.427 5.035 15.525 1.00 87.50 94 TRP A C 1
ATOM 731 O O . TRP A 1 94 ? -4.864 4.689 14.494 1.00 87.50 94 TRP A O 1
ATOM 741 N N . PHE A 1 95 ? -6.4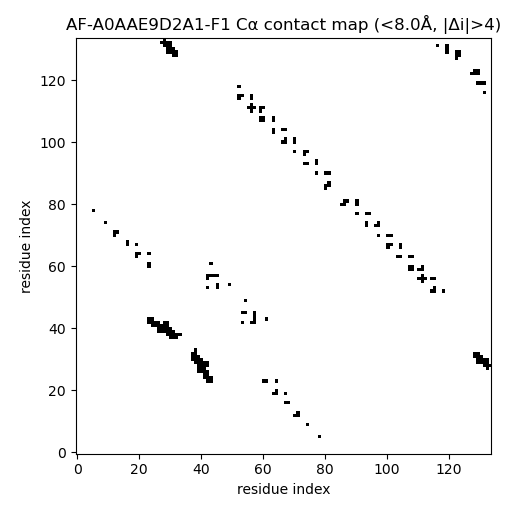05 5.945 15.518 1.00 88.19 95 PHE A N 1
ATOM 742 C CA . PHE A 1 95 ? -6.798 6.631 14.281 1.00 88.19 95 PHE A CA 1
ATOM 743 C C . PHE A 1 95 ? -5.667 7.498 13.714 1.00 88.19 95 PHE A C 1
ATOM 745 O O . PHE A 1 95 ? -5.450 7.499 12.505 1.00 88.19 95 PHE A O 1
ATOM 752 N N . ILE A 1 96 ? -4.916 8.192 14.577 1.00 90.56 96 ILE A N 1
ATOM 753 C CA . ILE A 1 96 ? -3.727 8.951 14.162 1.00 90.56 96 ILE A CA 1
ATOM 754 C C . ILE A 1 96 ? -2.668 8.005 13.583 1.00 90.56 96 ILE A C 1
ATOM 756 O O . ILE A 1 96 ? -2.128 8.291 12.520 1.00 90.56 96 ILE A O 1
ATOM 760 N N . LEU A 1 97 ? -2.422 6.858 14.226 1.00 91.31 97 LEU A N 1
ATOM 761 C CA . LEU A 1 97 ? -1.500 5.838 13.720 1.00 91.31 97 LEU A CA 1
ATOM 762 C C . LEU A 1 97 ? -1.897 5.363 12.313 1.00 91.31 97 LEU A C 1
ATOM 764 O O . LEU A 1 97 ? -1.062 5.376 11.415 1.00 91.31 97 LEU A O 1
ATOM 768 N N . ILE A 1 98 ? -3.169 5.006 12.101 1.00 92.25 98 ILE A N 1
ATOM 769 C CA . ILE A 1 98 ? -3.684 4.586 10.786 1.00 92.25 98 ILE A CA 1
ATOM 770 C C . ILE A 1 98 ? -3.479 5.696 9.746 1.00 92.25 98 ILE A C 1
ATOM 772 O O . ILE A 1 98 ? -3.041 5.418 8.633 1.00 92.25 98 ILE A O 1
ATOM 776 N N . SER A 1 99 ? -3.742 6.954 10.113 1.00 93.12 99 SER A N 1
ATOM 777 C CA . SER A 1 99 ? -3.539 8.099 9.221 1.00 93.12 99 SER A CA 1
ATOM 778 C C . SER A 1 99 ? -2.069 8.294 8.838 1.00 93.12 99 SER A C 1
ATOM 780 O O . SER A 1 99 ? -1.782 8.593 7.683 1.00 93.12 99 SER A O 1
ATOM 782 N N . ILE A 1 100 ? -1.139 8.127 9.782 1.00 94.75 100 ILE A N 1
ATOM 783 C CA . ILE A 1 100 ? 0.304 8.234 9.522 1.00 94.75 100 ILE A CA 1
ATOM 784 C C . ILE A 1 100 ? 0.764 7.097 8.607 1.00 94.75 100 ILE A C 1
ATOM 786 O O . ILE A 1 100 ? 1.490 7.344 7.649 1.00 94.75 100 ILE A O 1
ATOM 790 N N . ILE A 1 101 ? 0.310 5.867 8.864 1.00 94.31 101 ILE A N 1
ATOM 791 C CA . ILE A 1 101 ? 0.638 4.708 8.027 1.00 94.31 101 ILE A CA 1
ATOM 792 C C . ILE A 1 101 ? 0.120 4.912 6.597 1.00 94.31 101 ILE A C 1
ATOM 794 O O . ILE A 1 101 ? 0.859 4.679 5.645 1.00 94.31 101 ILE A O 1
ATOM 798 N N . ALA A 1 102 ? -1.112 5.400 6.432 1.00 93.62 102 ALA A N 1
ATOM 799 C CA . ALA A 1 102 ? -1.677 5.691 5.115 1.00 93.62 102 ALA A CA 1
ATOM 800 C C . ALA A 1 102 ? -0.864 6.754 4.353 1.00 93.62 102 ALA A C 1
ATOM 802 O O . ALA A 1 102 ? -0.587 6.588 3.164 1.00 93.62 102 ALA A O 1
ATOM 803 N N . LEU A 1 103 ? -0.426 7.815 5.041 1.00 95.06 103 LEU A N 1
ATOM 804 C CA . LEU A 1 103 ? 0.457 8.825 4.453 1.00 95.06 103 LEU A CA 1
ATOM 805 C C . LEU 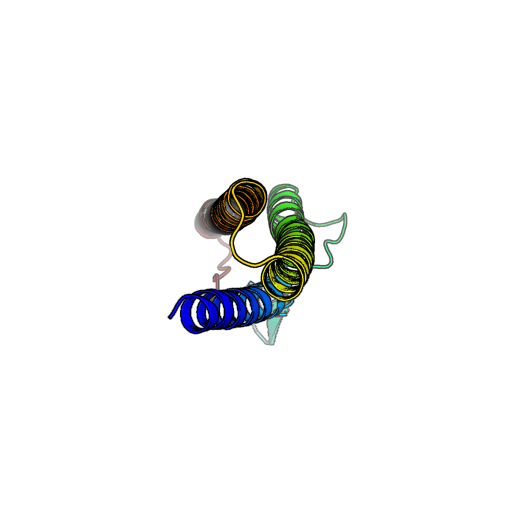A 1 103 ? 1.805 8.226 4.037 1.00 95.06 103 LEU A C 1
ATOM 807 O O . LEU A 1 103 ? 2.248 8.464 2.915 1.00 95.06 103 LEU A O 1
ATOM 811 N N . LEU A 1 104 ? 2.429 7.406 4.884 1.00 94.94 104 LEU A N 1
ATOM 812 C CA . LEU A 1 104 ? 3.688 6.735 4.549 1.00 94.94 104 LEU A CA 1
ATOM 813 C C . LEU A 1 104 ? 3.548 5.832 3.318 1.00 94.94 104 LEU A C 1
ATOM 815 O O . LEU A 1 104 ? 4.381 5.919 2.419 1.00 94.94 104 LEU A O 1
ATOM 819 N N . ILE A 1 105 ? 2.471 5.044 3.226 1.00 94.44 105 ILE A N 1
ATOM 820 C CA . ILE A 1 105 ? 2.182 4.211 2.047 1.00 94.44 105 ILE A CA 1
ATOM 821 C C . ILE A 1 105 ? 2.126 5.075 0.781 1.00 94.44 105 ILE A C 1
ATOM 823 O O . ILE A 1 105 ? 2.779 4.745 -0.209 1.00 94.44 105 ILE A O 1
ATOM 827 N N . SER A 1 106 ? 1.405 6.202 0.816 1.00 93.62 106 SER A N 1
ATOM 828 C CA . SER A 1 106 ? 1.296 7.094 -0.347 1.00 93.62 106 SER A CA 1
ATOM 829 C C . SER A 1 106 ? 2.641 7.694 -0.770 1.00 93.62 106 SER A C 1
ATOM 831 O O . SER A 1 106 ? 2.971 7.676 -1.954 1.00 93.62 106 SER A O 1
ATOM 833 N N . ILE A 1 107 ? 3.454 8.155 0.187 1.00 95.56 107 ILE A N 1
ATOM 834 C CA . ILE A 1 107 ? 4.768 8.754 -0.082 1.00 95.56 107 ILE A CA 1
ATOM 835 C C . ILE A 1 107 ? 5.731 7.715 -0.662 1.00 95.56 107 ILE A C 1
ATOM 837 O O . ILE A 1 107 ? 6.415 8.001 -1.642 1.00 95.56 107 ILE A O 1
ATOM 841 N N . MET A 1 108 ? 5.773 6.507 -0.095 1.00 93.38 108 MET A N 1
ATOM 842 C CA . MET A 1 108 ? 6.650 5.436 -0.579 1.00 93.38 108 MET A CA 1
ATOM 843 C C . MET A 1 108 ? 6.248 4.961 -1.977 1.00 93.38 108 MET A C 1
ATOM 845 O O . MET A 1 108 ? 7.119 4.784 -2.825 1.00 93.38 108 MET A O 1
ATOM 849 N N . THR A 1 109 ? 4.943 4.833 -2.238 1.00 92.88 109 THR A N 1
ATOM 850 C CA . THR A 1 109 ? 4.422 4.481 -3.569 1.00 92.88 109 THR A CA 1
ATOM 851 C C . THR A 1 109 ? 4.797 5.551 -4.595 1.00 92.88 109 THR A C 1
ATOM 853 O O . THR A 1 109 ? 5.344 5.236 -5.648 1.00 92.88 109 THR A O 1
ATOM 856 N N . ALA A 1 110 ? 4.582 6.832 -4.272 1.00 93.38 110 ALA A N 1
ATOM 857 C CA . ALA A 1 110 ? 4.951 7.937 -5.153 1.00 93.38 110 ALA A CA 1
ATOM 858 C C . ALA A 1 110 ? 6.464 7.975 -5.421 1.00 93.38 110 ALA A C 1
ATOM 860 O O . ALA A 1 110 ? 6.878 8.119 -6.568 1.00 93.38 110 ALA A O 1
ATOM 861 N N . ALA A 1 111 ? 7.294 7.791 -4.390 1.00 93.06 111 ALA A N 1
ATOM 862 C CA . ALA A 1 111 ? 8.745 7.744 -4.538 1.00 93.06 111 ALA A CA 1
ATOM 863 C C . ALA A 1 111 ? 9.199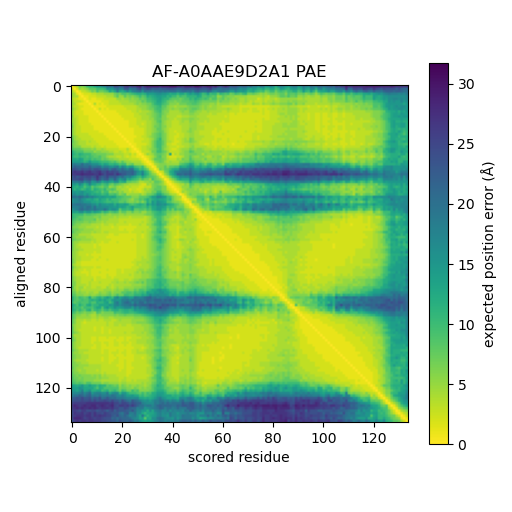 6.586 -5.444 1.00 93.06 111 ALA A C 1
ATOM 865 O O . ALA A 1 111 ? 10.050 6.797 -6.307 1.00 93.06 111 ALA A O 1
ATOM 866 N N . ALA A 1 112 ? 8.609 5.394 -5.298 1.00 90.69 112 ALA A N 1
ATOM 867 C CA . ALA A 1 112 ? 8.913 4.248 -6.151 1.00 90.69 112 ALA A CA 1
ATOM 868 C C . ALA A 1 112 ? 8.575 4.527 -7.624 1.00 90.69 112 ALA A C 1
ATOM 870 O O . ALA A 1 112 ? 9.420 4.309 -8.493 1.00 90.69 112 ALA A O 1
ATOM 871 N N . VAL A 1 113 ? 7.384 5.073 -7.897 1.00 89.56 113 VAL A N 1
ATOM 872 C CA . VAL A 1 113 ? 6.936 5.425 -9.256 1.00 89.56 113 VAL A CA 1
ATOM 873 C C . VAL A 1 113 ? 7.810 6.523 -9.868 1.00 89.56 113 VAL A C 1
ATOM 875 O O . VAL A 1 113 ? 8.235 6.398 -11.014 1.00 89.56 113 VAL A O 1
ATOM 878 N N . ILE A 1 114 ? 8.139 7.573 -9.108 1.00 90.50 114 ILE A N 1
ATOM 879 C CA . ILE A 1 114 ? 9.012 8.663 -9.571 1.00 90.50 114 ILE A CA 1
ATOM 880 C C . ILE A 1 114 ? 10.414 8.135 -9.899 1.00 90.50 114 ILE A C 1
ATOM 882 O O . ILE A 1 114 ? 10.977 8.493 -10.935 1.00 90.50 114 ILE A O 1
ATOM 886 N N . LEU A 1 115 ? 10.977 7.265 -9.052 1.00 89.19 115 LEU A N 1
ATOM 887 C CA . LEU A 1 115 ? 12.280 6.648 -9.300 1.00 89.19 115 LEU A CA 1
ATOM 888 C C . LEU A 1 115 ? 12.280 5.813 -10.582 1.00 89.19 115 LEU A C 1
ATOM 890 O O . LEU A 1 115 ? 13.230 5.920 -11.358 1.00 89.19 115 LEU A O 1
ATOM 894 N N . LEU A 1 116 ? 11.224 5.033 -10.830 1.00 85.88 116 LEU A N 1
ATOM 895 C CA . LEU A 1 116 ? 11.075 4.299 -12.087 1.00 85.88 116 LEU A CA 1
ATOM 896 C C . LEU A 1 116 ? 11.003 5.271 -13.270 1.00 85.88 116 LEU A C 1
ATOM 898 O O . LEU A 1 116 ? 11.811 5.170 -14.187 1.00 85.88 116 LEU A O 1
ATOM 902 N N . ALA A 1 117 ? 10.104 6.257 -13.220 1.00 85.00 117 ALA A N 1
ATOM 903 C CA . ALA A 1 117 ? 9.867 7.191 -14.318 1.00 85.00 117 ALA A CA 1
ATOM 904 C C . ALA A 1 117 ? 11.127 7.974 -14.731 1.00 85.00 117 ALA A C 1
ATOM 906 O O . ALA A 1 117 ? 11.431 8.083 -15.918 1.00 85.00 117 ALA A O 1
ATOM 907 N N . ILE A 1 118 ? 11.889 8.495 -13.762 1.00 86.94 118 ILE A N 1
ATOM 908 C CA . ILE A 1 118 ? 13.111 9.265 -14.044 1.00 86.94 118 ILE A CA 1
ATOM 909 C C . ILE A 1 118 ? 14.198 8.371 -14.651 1.00 86.94 118 ILE A C 1
ATOM 911 O O . ILE A 1 118 ? 14.890 8.790 -15.581 1.00 86.94 118 ILE A O 1
ATOM 915 N N . ASN A 1 119 ? 14.365 7.148 -14.137 1.00 84.94 119 ASN A N 1
ATOM 916 C CA . ASN A 1 119 ? 15.391 6.245 -14.650 1.00 84.94 119 ASN A CA 1
ATOM 917 C C . ASN A 1 119 ? 15.016 5.687 -16.027 1.00 84.94 119 ASN A C 1
ATOM 919 O O . ASN A 1 119 ? 15.893 5.636 -16.882 1.00 84.94 119 ASN A O 1
ATOM 923 N N . PHE A 1 120 ? 13.745 5.365 -16.285 1.00 75.94 120 PHE A N 1
ATOM 924 C CA . PHE A 1 120 ? 13.302 4.956 -17.622 1.00 75.94 120 PHE A CA 1
ATOM 925 C C . PHE A 1 120 ? 13.505 6.048 -18.656 1.00 75.94 120 PHE A C 1
ATOM 927 O O . PHE A 1 120 ? 14.120 5.785 -19.682 1.00 75.94 120 PHE A O 1
ATOM 934 N N . LYS A 1 121 ? 13.110 7.287 -18.346 1.00 75.81 121 LYS A N 1
ATOM 935 C CA . LYS A 1 121 ? 13.346 8.425 -19.240 1.00 75.81 121 LYS A CA 1
ATOM 936 C C . LYS A 1 121 ? 14.826 8.572 -19.610 1.00 75.81 121 LYS A C 1
ATOM 938 O O . LYS A 1 121 ? 15.160 8.817 -20.760 1.00 75.81 121 LYS A O 1
ATOM 943 N N . LYS A 1 122 ? 15.724 8.385 -18.638 1.00 74.38 122 LYS A N 1
ATOM 944 C CA . LYS A 1 122 ? 17.172 8.448 -18.871 1.00 74.38 122 LYS A CA 1
ATOM 945 C C . LYS A 1 122 ? 17.692 7.296 -19.744 1.00 74.38 122 LYS A C 1
ATOM 947 O O . LYS A 1 122 ? 18.669 7.495 -20.458 1.00 74.38 122 LYS A O 1
ATOM 952 N N . TYR A 1 123 ? 17.096 6.106 -19.647 1.00 66.25 123 TYR A N 1
ATOM 953 C CA . TYR A 1 123 ? 17.452 4.953 -20.482 1.00 66.25 123 TYR A CA 1
ATOM 954 C C . TYR A 1 123 ? 16.914 5.088 -21.915 1.00 66.25 123 TYR A C 1
ATOM 956 O O . TYR A 1 123 ? 17.625 4.748 -22.859 1.00 66.25 123 TYR A O 1
ATOM 964 N N . ASP A 1 124 ? 15.717 5.645 -22.079 1.00 63.59 124 ASP A N 1
ATOM 965 C CA . ASP A 1 124 ? 15.096 5.891 -23.384 1.00 63.59 124 ASP A CA 1
ATOM 966 C C . ASP A 1 124 ? 15.892 6.921 -24.207 1.00 63.59 124 ASP A C 1
ATOM 968 O O . ASP A 1 124 ? 16.281 6.649 -25.342 1.00 63.59 124 ASP A O 1
ATOM 972 N N . ASP A 1 125 ? 16.321 8.022 -23.572 1.00 60.34 125 ASP A N 1
ATOM 973 C CA . ASP A 1 125 ? 17.233 9.017 -24.171 1.00 60.34 125 ASP A CA 1
ATOM 974 C C . ASP A 1 125 ? 18.598 8.418 -24.596 1.00 60.34 125 ASP A C 1
ATOM 976 O O . ASP A 1 125 ? 19.347 9.042 -25.350 1.00 60.34 125 ASP A O 1
ATOM 980 N N . SER A 1 126 ? 18.941 7.209 -24.128 1.00 57.78 126 SER A N 1
ATOM 981 C CA . SER A 1 126 ? 20.152 6.476 -24.526 1.00 57.78 126 SER A CA 1
ATOM 982 C C . SER A 1 126 ? 19.939 5.417 -25.624 1.00 57.78 126 SER A C 1
ATOM 984 O O . SER A 1 126 ? 20.906 4.750 -25.995 1.00 57.78 126 SER A O 1
ATOM 986 N N . GLY A 1 127 ? 18.724 5.302 -26.185 1.00 50.84 127 GLY A N 1
ATOM 987 C CA . GLY A 1 127 ? 18.431 4.525 -27.399 1.00 50.84 127 GLY A CA 1
ATOM 988 C C . GLY A 1 127 ? 17.771 3.151 -27.203 1.00 50.84 127 GLY A C 1
ATOM 989 O O . GLY A 1 127 ? 17.948 2.288 -28.061 1.00 50.84 127 GLY A O 1
ATOM 990 N N . LEU A 1 128 ? 17.039 2.918 -26.105 1.00 48.47 128 LEU A N 1
ATOM 991 C CA . LEU A 1 128 ? 16.260 1.688 -25.884 1.00 48.47 128 LEU A CA 1
ATOM 992 C C . LEU A 1 128 ? 14.854 2.035 -25.354 1.00 48.47 128 LEU A C 1
ATOM 994 O O . LEU A 1 128 ? 14.721 2.417 -24.192 1.00 48.47 128 LEU A O 1
ATOM 998 N N . GLU A 1 129 ? 13.826 1.872 -26.194 1.00 49.31 129 GLU A N 1
ATOM 999 C CA . GLU A 1 129 ? 12.425 2.188 -25.867 1.00 49.31 129 GLU A CA 1
ATOM 1000 C C . GLU A 1 129 ? 11.863 1.218 -24.813 1.00 49.31 129 GLU A C 1
ATOM 1002 O O . GLU A 1 129 ? 11.565 0.056 -25.098 1.00 49.31 129 GLU A O 1
ATOM 1007 N N . ILE A 1 130 ? 11.707 1.689 -23.570 1.00 55.97 130 ILE A N 1
ATOM 1008 C CA . ILE A 1 130 ? 10.990 0.969 -22.506 1.00 55.97 130 ILE A CA 1
ATOM 1009 C C . ILE A 1 130 ? 9.843 1.848 -22.008 1.00 55.97 130 ILE A C 1
ATOM 1011 O O . ILE A 1 130 ? 10.063 2.902 -21.408 1.00 55.97 130 ILE A O 1
ATOM 1015 N N . THR A 1 131 ? 8.608 1.393 -22.217 1.00 55.66 131 THR A N 1
ATOM 1016 C CA . THR A 1 131 ? 7.392 2.115 -21.828 1.00 55.66 131 THR A CA 1
ATOM 1017 C C . THR A 1 131 ? 6.888 1.674 -20.455 1.00 55.66 131 THR A C 1
ATOM 1019 O O . THR A 1 131 ? 6.771 0.480 -20.163 1.00 55.66 131 THR A O 1
ATOM 1022 N N . VAL A 1 132 ? 6.547 2.648 -19.606 1.00 52.38 132 VAL A N 1
ATOM 1023 C CA . VAL A 1 132 ? 5.894 2.420 -18.309 1.00 52.38 132 VAL A CA 1
ATOM 1024 C C . VAL A 1 132 ? 4.382 2.356 -18.531 1.00 52.38 132 VAL A C 1
ATOM 1026 O O . VAL A 1 132 ? 3.785 3.342 -18.959 1.00 52.38 132 VAL A O 1
ATOM 1029 N N . SER A 1 133 ? 3.766 1.212 -18.231 1.00 46.66 133 SER A N 1
ATOM 1030 C CA . SER A 1 133 ? 2.311 1.032 -18.293 1.00 46.66 133 SER A CA 1
ATOM 1031 C C . SER A 1 133 ? 1.741 1.164 -16.877 1.00 46.66 133 SER A C 1
ATOM 1033 O O . SER A 1 133 ? 1.881 0.241 -16.078 1.00 46.66 133 SER A O 1
ATOM 1035 N N . ILE A 1 134 ? 1.163 2.324 -16.544 1.00 42.41 134 ILE A N 1
ATOM 1036 C CA . ILE A 1 134 ? 0.364 2.542 -15.319 1.00 42.41 134 ILE A CA 1
ATOM 1037 C C . ILE A 1 134 ? -1.107 2.581 -15.712 1.00 42.41 134 ILE A C 1
ATOM 1039 O O . ILE A 1 134 ? -1.421 3.319 -16.673 1.00 42.41 134 ILE A O 1
#

InterPro domains:
  IPR009545 Tight junction protein, claudin-like [PF06653] (1-126)

Sequence (134 aa):
MTHR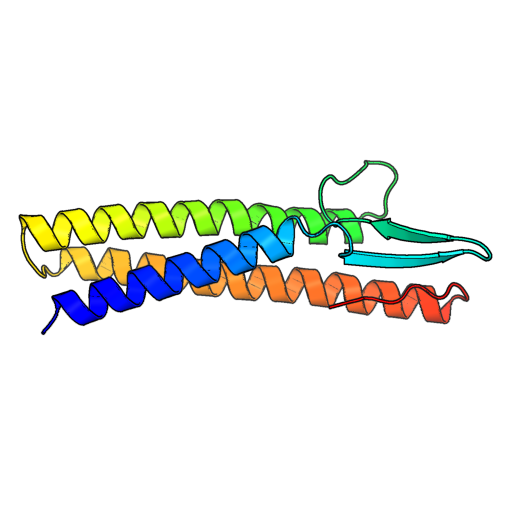KVYGLGILIALASIANFVGVFTPCWLSGTTERLQECAGIVPYYSTEKAWLAISSWLMFITVAFTLTAIFAYFIVQARVLHSGFCCGCRKWFILISIIALLISIMTAAAVILLAINFKKYDDSGLEITVSI

pLDDT: mean 81.19, std 13.93, range [42.41, 95.56]

Foldseek 3Di:
DVVVVLVVVLVVLVVVLVVLVCQQPPQAQWWADDPPDTDGGGLPPDDPPDDVLSVLLNVLSVVLNVLSVVLNVLSVVLVVCCVPPNDDPVSVVSVVVSVVSVVSSVVSNVVSVVSVVVVQVVVVVVPGDMDGDD

Solvent-accessible surface area (backbone atoms only — not comparable to full-atom values): 7437 Å² total; per-residue (Å²): 122,67,67,62,56,59,49,50,51,48,53,50,51,51,54,52,42,52,52,50,52,52,62,47,66,34,52,51,50,36,41,37,75,50,104,87,51,80,48,61,39,37,50,56,82,75,59,94,88,59,59,72,67,58,48,52,27,29,51,38,41,53,49,36,53,56,47,44,53,50,40,55,53,54,47,53,54,47,51,53,45,40,73,77,70,41,94,47,80,74,51,54,58,55,55,51,50,42,52,52,48,53,50,50,38,52,52,36,47,51,51,23,52,51,54,49,54,58,51,42,54,58,44,35,80,71,76,48,78,57,51,77,59,127